Protein AF-A0A838VAU7-F1 (afdb_monomer_lite)

Secondary structure (DSSP, 8-state):
-EEEEE-TT----HHHHHHHHHHHHTTS----SS-PPS--SEEEEEEE-TTS-EEEEEE--GGGHHHHHHHHTTSTTEEEEE-SS---PPPTT----------SS-TTSPPP---SSS-TTHHHHHHHHT--TTTT----EEEEE----HHHHHHHHT--

Foldseek 3Di:
DKFKDADPPFDADPVLVVLLLVLLLVLDDPDDDDDDDPFLWWKWKWWADPVLDIGTGTDHDPSSVVSNVVSCVSTDRIDMDDDDPPPPPPPPPDDDDDDDDDDPDPPLDDDDCPDCVVNPCVVVSVVSSPADVVVVDIDMDMDIGNRDDPVRSVVSVVVD

Sequence (160 aa):
MTFALPADSFDPSIESVLRFASGLSRSRRAIRGLLDAPASAVRLGLDADPEGRLRYRLEVPEHASASLRAALGAYSGVELRSSEGAAASEPDGAEVARAELVLARPSSEPLRAVGLDPDPLSGFARAINALDPAGGDLAYVCVDLLPVSAGKRRRLRRRL

pLDDT: mean 74.71, std 11.67, range [41.16, 88.75]

Structure (mmCIF, N/CA/C/O backbone):
data_AF-A0A838VAU7-F1
#
_entry.id   AF-A0A838VAU7-F1
#
loop_
_atom_site.group_PDB
_atom_site.id
_atom_site.type_symbol
_atom_site.label_atom_id
_atom_site.label_alt_id
_atom_site.label_comp_id
_atom_site.label_asym_id
_atom_site.label_entity_id
_atom_site.label_seq_id
_atom_site.pdbx_PDB_ins_code
_atom_site.Cartn_x
_atom_site.Cartn_y
_atom_site.Cartn_z
_atom_site.occupancy
_atom_site.B_iso_or_equiv
_atom_site.auth_seq_id
_atom_site.auth_comp_id
_atom_site.auth_asym_id
_atom_site.auth_atom_id
_atom_site.pdbx_PDB_model_num
ATOM 1 N N . MET A 1 1 ? -1.629 15.599 -0.605 1.00 60.66 1 MET A N 1
ATOM 2 C CA . MET A 1 1 ? -1.685 14.116 -0.674 1.00 60.66 1 MET A CA 1
ATOM 3 C C . MET A 1 1 ? -2.511 13.720 -1.902 1.00 60.66 1 MET A C 1
ATOM 5 O O . MET A 1 1 ? -3.345 14.523 -2.298 1.00 60.66 1 MET A O 1
ATOM 9 N N . THR A 1 2 ? -2.269 12.581 -2.562 1.00 62.91 2 THR A N 1
ATOM 10 C CA . THR A 1 2 ? -3.044 12.159 -3.757 1.00 62.91 2 THR A CA 1
ATOM 11 C C . THR A 1 2 ? -3.744 10.835 -3.460 1.00 62.91 2 THR A C 1
ATOM 13 O O . THR A 1 2 ? -3.085 9.909 -3.009 1.00 62.91 2 THR A O 1
ATOM 16 N N . PHE A 1 3 ? -5.047 10.734 -3.718 1.00 63.66 3 PHE A N 1
ATOM 17 C CA . PHE A 1 3 ? -5.818 9.497 -3.591 1.00 63.66 3 PHE A CA 1
ATOM 18 C C . PHE A 1 3 ? -6.176 8.939 -4.969 1.00 63.66 3 PHE A C 1
ATOM 20 O O . PHE A 1 3 ? -6.441 9.699 -5.902 1.00 63.66 3 PHE A O 1
ATOM 27 N N . ALA A 1 4 ? -6.187 7.613 -5.080 1.00 68.94 4 ALA A N 1
ATOM 28 C CA . ALA A 1 4 ? -6.690 6.890 -6.239 1.00 68.94 4 ALA A CA 1
ATOM 29 C C . ALA A 1 4 ? -8.019 6.239 -5.850 1.00 68.94 4 ALA A C 1
ATOM 31 O O . ALA A 1 4 ? -8.063 5.482 -4.882 1.00 68.94 4 ALA A O 1
ATOM 32 N N . LEU A 1 5 ? -9.086 6.551 -6.580 1.00 69.44 5 LEU A N 1
ATOM 33 C CA . LEU A 1 5 ? -10.405 5.963 -6.379 1.00 69.44 5 LEU A CA 1
ATOM 34 C C . LEU A 1 5 ? -10.674 4.969 -7.513 1.00 69.44 5 LEU A C 1
ATOM 36 O O . LEU A 1 5 ? -10.836 5.402 -8.659 1.00 69.44 5 LEU A O 1
ATOM 40 N N . PRO A 1 6 ? -10.654 3.656 -7.235 1.00 73.12 6 PRO A N 1
ATOM 41 C CA . PRO A 1 6 ? -11.047 2.659 -8.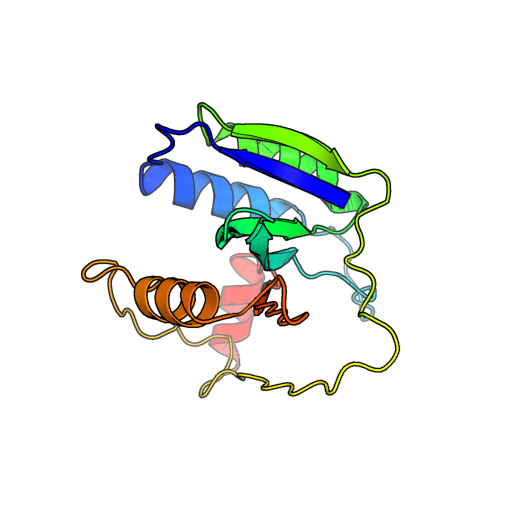217 1.00 73.12 6 PRO A CA 1
ATOM 42 C C . PRO A 1 6 ? -12.569 2.675 -8.417 1.00 73.12 6 PRO A C 1
ATOM 44 O O . PRO A 1 6 ? -13.320 2.918 -7.475 1.00 73.12 6 PRO A O 1
ATOM 47 N N . ALA A 1 7 ? -13.025 2.401 -9.638 1.00 76.50 7 ALA A N 1
ATOM 48 C CA . ALA A 1 7 ? -14.426 2.084 -9.906 1.00 76.50 7 ALA A CA 1
ATOM 49 C C . ALA A 1 7 ? -14.829 0.748 -9.252 1.00 76.50 7 ALA A C 1
ATOM 51 O O . ALA A 1 7 ? -13.981 -0.114 -9.031 1.00 76.50 7 ALA A O 1
ATOM 52 N N . ASP A 1 8 ? -16.127 0.527 -9.032 1.00 72.88 8 ASP A N 1
ATOM 53 C CA . ASP A 1 8 ? -16.640 -0.717 -8.425 1.00 72.88 8 ASP A CA 1
ATOM 54 C C . ASP A 1 8 ? -16.271 -1.980 -9.225 1.00 72.88 8 ASP A C 1
ATOM 56 O O . ASP A 1 8 ? -16.152 -3.070 -8.674 1.00 72.88 8 ASP A O 1
ATOM 60 N N . SER A 1 9 ? -16.057 -1.835 -10.535 1.00 77.25 9 SER A N 1
ATOM 61 C CA . SER A 1 9 ? -15.634 -2.907 -11.441 1.00 77.25 9 SER A CA 1
ATOM 62 C C . SER A 1 9 ? -14.115 -2.973 -11.642 1.00 77.25 9 SER A C 1
ATOM 64 O O . SER A 1 9 ? -13.651 -3.508 -12.652 1.00 77.25 9 SER A O 1
ATOM 66 N N . PHE A 1 10 ? -13.326 -2.332 -10.779 1.00 80.69 10 PHE A N 1
ATOM 67 C CA . PHE A 1 10 ? -11.878 -2.277 -10.926 1.00 80.69 10 PHE A CA 1
ATOM 68 C C . PHE A 1 10 ? -11.243 -3.643 -10.646 1.00 80.69 10 PHE A C 1
ATOM 70 O O . PHE A 1 10 ? -11.057 -4.036 -9.499 1.00 80.69 10 PHE A O 1
ATOM 77 N N . ASP A 1 11 ? -10.867 -4.331 -11.721 1.00 81.12 11 ASP A N 1
ATOM 78 C CA . ASP A 1 11 ? -10.172 -5.618 -11.691 1.00 81.12 11 ASP A CA 1
ATOM 79 C C . ASP A 1 11 ? -8.947 -5.557 -12.624 1.00 81.12 11 ASP A C 1
ATOM 81 O O . ASP A 1 11 ? -9.035 -5.852 -13.823 1.00 81.12 11 ASP A O 1
ATOM 85 N N . PRO A 1 12 ? -7.803 -5.023 -12.149 1.00 83.44 12 PRO A N 1
ATOM 86 C CA . PRO A 1 12 ? -6.648 -4.805 -13.001 1.00 83.44 12 PRO A CA 1
ATOM 87 C C . PRO A 1 12 ? -5.955 -6.125 -13.341 1.00 83.44 12 PRO A C 1
ATOM 89 O O . PRO A 1 12 ? -5.588 -6.909 -12.469 1.00 83.44 12 PRO A O 1
ATOM 92 N N . SER A 1 13 ? -5.637 -6.312 -14.623 1.00 86.62 13 SER A N 1
ATOM 93 C CA . SER A 1 13 ? -4.780 -7.425 -15.038 1.00 86.62 13 SER A CA 1
ATOM 94 C C . SER A 1 13 ? -3.406 -7.368 -14.352 1.00 86.62 13 SER A C 1
ATOM 96 O O . SER A 1 13 ? -2.871 -6.287 -14.076 1.00 86.62 13 SER A O 1
ATOM 98 N N . ILE A 1 14 ? -2.770 -8.530 -14.164 1.00 83.88 14 ILE A N 1
ATOM 99 C CA . ILE A 1 14 ? -1.386 -8.616 -13.659 1.00 83.88 14 ILE A CA 1
ATOM 100 C C . ILE A 1 14 ? -0.441 -7.754 -14.510 1.00 83.88 14 ILE A C 1
ATOM 102 O O . ILE A 1 14 ? 0.462 -7.110 -13.978 1.00 83.88 14 ILE A O 1
ATOM 106 N N . GLU A 1 15 ? -0.656 -7.687 -15.825 1.00 86.06 15 GLU A N 1
ATOM 107 C CA . GLU A 1 15 ? 0.145 -6.841 -16.710 1.00 86.06 15 GLU A CA 1
ATOM 108 C C . GLU A 1 15 ? -0.002 -5.350 -16.366 1.00 86.06 15 GLU A C 1
ATOM 110 O O . GLU A 1 15 ? 1.002 -4.639 -16.264 1.00 86.06 15 GLU A O 1
ATOM 115 N N . SER A 1 16 ? -1.230 -4.880 -16.125 1.00 86.12 16 SER A N 1
ATOM 116 C CA . SER A 1 16 ? -1.503 -3.509 -15.678 1.00 86.12 16 SER A CA 1
ATOM 117 C C . SER A 1 16 ? -0.824 -3.215 -14.341 1.00 86.12 16 SER A C 1
ATOM 119 O O . SER A 1 16 ? -0.177 -2.174 -14.203 1.00 86.12 16 SER A O 1
ATOM 121 N N . VAL A 1 17 ? -0.878 -4.158 -13.394 1.00 84.75 17 VAL A N 1
ATOM 122 C CA . VAL A 1 17 ? -0.194 -4.051 -12.095 1.00 84.75 17 VAL A CA 1
ATOM 123 C C . VAL A 1 17 ? 1.324 -3.947 -12.273 1.00 84.75 17 VAL A C 1
ATOM 125 O O . VAL A 1 17 ? 1.969 -3.071 -11.691 1.00 84.75 17 VAL A O 1
ATOM 128 N N . LEU A 1 18 ? 1.919 -4.785 -13.126 1.00 83.38 18 LEU A N 1
ATOM 129 C CA . LEU A 1 18 ? 3.357 -4.756 -13.412 1.00 83.38 18 LEU A CA 1
ATOM 130 C C . LEU A 1 18 ? 3.782 -3.470 -14.133 1.00 83.38 18 LEU A C 1
ATOM 132 O O . LEU A 1 18 ? 4.856 -2.923 -13.849 1.00 83.38 18 LEU A O 1
ATOM 136 N N . ARG A 1 19 ? 2.950 -2.957 -15.044 1.00 84.50 19 ARG A N 1
ATOM 137 C CA . ARG A 1 19 ? 3.178 -1.695 -15.760 1.00 84.50 19 ARG A CA 1
ATOM 138 C C . ARG A 1 19 ? 3.113 -0.504 -14.808 1.00 84.50 19 ARG A C 1
ATOM 140 O O . ARG A 1 19 ? 4.005 0.346 -14.849 1.00 84.50 19 ARG A O 1
ATOM 147 N N . PHE A 1 20 ? 2.125 -0.483 -13.916 1.00 85.06 20 PHE A N 1
ATOM 148 C CA . PHE A 1 20 ? 2.005 0.499 -12.842 1.00 85.06 20 PHE A CA 1
ATOM 149 C C . PHE A 1 20 ? 3.235 0.479 -11.925 1.00 85.06 20 PHE A C 1
ATOM 151 O O . PHE A 1 20 ? 3.895 1.507 -11.760 1.00 85.06 20 PHE A O 1
ATOM 158 N N . ALA A 1 21 ? 3.615 -0.692 -11.404 1.00 79.69 21 ALA A N 1
ATOM 159 C CA . ALA A 1 21 ? 4.790 -0.847 -10.544 1.00 79.69 21 ALA A CA 1
ATOM 160 C C . ALA A 1 21 ? 6.086 -0.401 -11.247 1.00 79.69 21 ALA A C 1
ATOM 162 O O . ALA A 1 21 ? 6.932 0.283 -10.664 1.00 79.69 21 ALA A O 1
ATOM 163 N N . SER A 1 22 ? 6.225 -0.726 -12.535 1.00 79.94 22 SER A N 1
ATOM 164 C CA . SER A 1 22 ? 7.346 -0.271 -13.364 1.00 79.94 22 SER A CA 1
ATOM 165 C C . SER A 1 22 ? 7.345 1.250 -13.537 1.00 79.94 22 SER A C 1
ATOM 167 O O . SER A 1 22 ? 8.398 1.881 -13.433 1.00 79.94 22 SER A O 1
ATOM 169 N N . GLY A 1 23 ? 6.175 1.861 -13.740 1.00 78.88 23 GLY A N 1
ATOM 170 C CA . GLY A 1 23 ? 5.990 3.311 -13.754 1.00 78.88 23 GLY A CA 1
ATOM 171 C C . GLY A 1 23 ? 6.411 3.968 -12.441 1.00 78.88 23 GLY A C 1
ATOM 172 O O . GLY A 1 23 ? 7.227 4.888 -12.462 1.00 78.88 23 GLY A O 1
ATOM 173 N N . LEU A 1 24 ? 5.950 3.435 -11.307 1.00 75.75 24 LEU A N 1
ATOM 174 C CA . LEU A 1 24 ? 6.330 3.903 -9.973 1.00 75.75 24 LEU A CA 1
ATOM 175 C C . LEU A 1 24 ? 7.833 3.791 -9.712 1.00 75.75 24 LEU A C 1
ATOM 177 O O . LEU A 1 24 ? 8.398 4.662 -9.065 1.00 75.75 24 LEU A O 1
ATOM 181 N N . SER A 1 25 ? 8.522 2.778 -10.245 1.00 72.81 25 SER A N 1
ATOM 182 C CA . SER A 1 25 ? 9.980 2.652 -10.080 1.00 72.81 25 SER A CA 1
ATOM 183 C C . SER A 1 25 ? 10.777 3.832 -10.661 1.00 72.81 25 SER A C 1
ATOM 185 O O . SER A 1 25 ? 11.914 4.081 -10.247 1.00 72.81 25 SER A O 1
ATOM 187 N N . ARG A 1 26 ? 10.164 4.579 -11.592 1.00 68.81 26 ARG A N 1
ATOM 188 C CA . ARG A 1 26 ? 10.716 5.787 -12.218 1.00 68.81 26 ARG A CA 1
ATOM 189 C C . ARG A 1 26 ? 10.461 7.065 -11.420 1.00 68.81 26 ARG A C 1
ATOM 191 O O . ARG A 1 26 ? 11.048 8.083 -11.758 1.00 68.81 26 ARG A O 1
ATOM 198 N N . SER A 1 27 ? 9.672 7.011 -10.345 1.00 63.75 27 SER A N 1
ATOM 199 C CA . SER A 1 27 ? 9.386 8.162 -9.475 1.00 63.75 27 SER A CA 1
ATOM 200 C C . SER A 1 27 ? 10.587 8.651 -8.657 1.00 63.75 27 SER A C 1
ATOM 202 O O . SER A 1 27 ? 10.514 9.673 -7.976 1.00 63.75 27 SER A O 1
ATOM 204 N N . ARG A 1 28 ? 11.719 7.945 -8.743 1.00 63.12 28 ARG A N 1
ATOM 205 C CA . ARG A 1 28 ? 12.969 8.337 -8.102 1.00 63.12 28 ARG A CA 1
ATOM 206 C C . ARG A 1 28 ? 13.561 9.614 -8.689 1.00 63.12 28 ARG A C 1
ATOM 208 O O . ARG A 1 28 ? 13.647 9.786 -9.902 1.00 63.12 28 ARG A O 1
ATOM 215 N N . ARG A 1 29 ? 14.170 10.411 -7.807 1.00 53.12 29 ARG A N 1
ATOM 216 C CA . ARG A 1 29 ? 15.192 11.387 -8.195 1.00 53.12 29 ARG A CA 1
ATOM 217 C C . ARG A 1 29 ? 16.425 10.716 -8.801 1.00 53.12 29 ARG A C 1
ATOM 219 O O . ARG A 1 29 ? 16.959 9.734 -8.284 1.00 53.12 29 ARG A O 1
ATOM 226 N N . ALA A 1 30 ? 16.932 11.366 -9.842 1.00 48.88 30 ALA A N 1
ATOM 227 C CA . ALA A 1 30 ? 18.298 11.274 -10.326 1.00 48.88 30 ALA A CA 1
ATOM 228 C C . ALA A 1 30 ? 19.206 12.217 -9.510 1.00 48.88 30 ALA A C 1
ATOM 230 O O . ALA A 1 30 ? 19.636 13.243 -10.022 1.00 48.8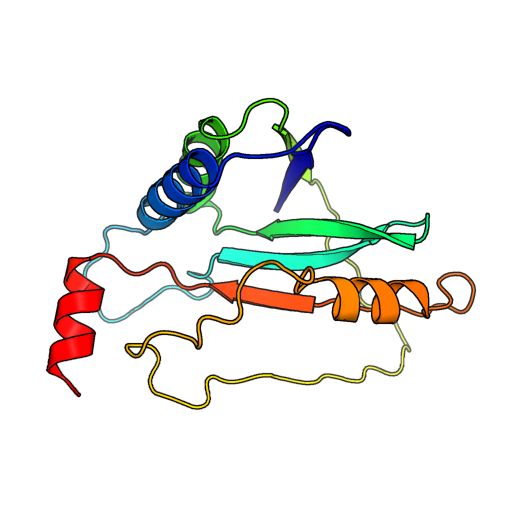8 30 ALA A O 1
ATOM 231 N N . ILE A 1 31 ? 19.488 11.920 -8.234 1.00 43.72 31 ILE A N 1
ATOM 232 C CA . ILE A 1 31 ? 20.578 12.611 -7.521 1.00 43.72 31 ILE A CA 1
ATOM 233 C C . ILE A 1 31 ? 21.542 11.583 -6.938 1.00 43.72 31 ILE A C 1
ATOM 235 O O . ILE A 1 31 ? 21.207 10.718 -6.136 1.00 43.72 31 ILE A O 1
ATOM 239 N N . ARG A 1 32 ? 22.766 11.686 -7.441 1.00 43.50 32 ARG A N 1
ATOM 240 C CA . ARG A 1 32 ? 23.973 10.960 -7.079 1.00 43.50 32 ARG A CA 1
ATOM 241 C C . ARG A 1 32 ? 24.517 11.584 -5.788 1.00 43.50 32 ARG A C 1
ATOM 243 O O . ARG A 1 32 ? 25.051 12.682 -5.859 1.00 43.50 32 ARG A O 1
ATOM 250 N N . GLY A 1 33 ? 24.406 10.929 -4.631 1.00 48.19 33 GLY A N 1
ATOM 251 C CA . GLY A 1 33 ? 25.044 11.445 -3.410 1.00 48.19 33 GLY A CA 1
ATOM 252 C C . GLY A 1 33 ? 24.540 10.854 -2.096 1.00 48.19 33 GLY A C 1
ATOM 253 O O . GLY A 1 33 ? 23.478 10.251 -2.049 1.00 48.19 33 GLY A O 1
ATOM 254 N N . LEU A 1 34 ? 25.343 11.040 -1.044 1.00 41.44 34 LEU A N 1
ATOM 255 C CA . LEU A 1 34 ? 25.269 10.472 0.313 1.00 41.44 34 LEU A CA 1
ATOM 256 C C . LEU A 1 34 ? 24.051 10.908 1.164 1.00 41.44 34 LEU A C 1
ATOM 258 O O . LEU A 1 34 ? 24.033 10.650 2.362 1.00 41.44 34 LEU A O 1
ATOM 262 N N . LEU A 1 35 ? 23.065 11.583 0.571 1.00 46.75 35 LEU A N 1
ATOM 263 C CA . LEU A 1 35 ? 21.922 12.185 1.256 1.00 46.75 35 LEU A CA 1
ATOM 264 C C . LEU A 1 35 ? 20.647 11.804 0.497 1.00 46.75 35 LEU A C 1
ATOM 266 O O . LEU A 1 35 ? 20.183 12.544 -0.373 1.00 46.75 35 LEU A O 1
ATOM 270 N N . ASP A 1 36 ? 20.097 10.624 0.791 1.00 47.84 36 ASP A N 1
ATOM 271 C CA . ASP A 1 36 ? 18.686 10.385 0.485 1.00 47.84 36 ASP A CA 1
ATOM 272 C C . ASP A 1 36 ? 17.888 11.380 1.348 1.00 47.84 36 ASP A C 1
ATOM 274 O O . ASP A 1 36 ? 18.063 11.435 2.566 1.00 47.84 36 ASP A O 1
ATOM 278 N N . ALA A 1 37 ? 17.060 12.218 0.718 1.00 44.34 37 ALA A N 1
ATOM 279 C CA . ALA A 1 37 ? 16.180 13.122 1.452 1.00 44.34 37 ALA A CA 1
ATOM 280 C C . ALA A 1 37 ? 15.230 12.309 2.359 1.00 44.34 37 ALA A C 1
ATOM 282 O O . ALA A 1 37 ? 14.803 11.215 1.959 1.00 44.34 37 ALA A O 1
ATOM 283 N N . PRO A 1 38 ? 14.865 12.824 3.547 1.00 41.16 38 PRO A N 1
ATOM 284 C CA . PRO A 1 38 ? 13.809 12.222 4.352 1.00 41.16 38 PRO A CA 1
ATOM 285 C C . PRO A 1 38 ? 12.511 12.174 3.522 1.00 41.16 38 PRO A C 1
ATOM 287 O O . PRO A 1 38 ? 12.184 13.134 2.830 1.00 41.16 38 PRO A O 1
ATOM 290 N N . ALA A 1 39 ? 11.816 11.032 3.556 1.00 54.53 39 ALA A N 1
ATOM 291 C CA . ALA A 1 39 ? 10.655 10.681 2.721 1.00 54.53 39 ALA A CA 1
ATOM 292 C C . ALA A 1 39 ? 10.954 10.456 1.218 1.00 54.53 39 ALA A C 1
ATOM 294 O O . ALA A 1 39 ? 10.477 11.172 0.341 1.00 54.53 39 ALA A O 1
ATOM 295 N N . SER A 1 40 ? 11.719 9.402 0.907 1.00 60.81 40 SER A N 1
ATOM 296 C CA . SER A 1 40 ? 11.907 8.868 -0.460 1.00 60.81 40 SER A CA 1
ATOM 297 C C . SER A 1 40 ? 11.062 7.618 -0.761 1.00 60.81 40 SER A C 1
ATOM 299 O O . SER A 1 40 ? 11.169 7.039 -1.848 1.00 60.81 40 SER A O 1
ATOM 301 N N . ALA A 1 41 ? 10.237 7.194 0.199 1.00 71.56 41 ALA A N 1
ATOM 302 C CA . ALA A 1 41 ? 9.378 6.024 0.095 1.00 71.56 41 ALA A CA 1
ATOM 303 C C . ALA A 1 41 ? 8.021 6.374 -0.531 1.00 71.56 41 ALA A C 1
ATOM 305 O O . ALA A 1 41 ? 7.496 7.470 -0.352 1.00 71.56 41 ALA A O 1
ATOM 306 N N . VAL A 1 42 ? 7.464 5.412 -1.260 1.00 79.31 42 VAL A N 1
ATOM 307 C CA . VAL A 1 42 ? 6.042 5.352 -1.589 1.00 79.31 42 VAL A CA 1
ATOM 308 C C . VAL A 1 42 ? 5.364 4.623 -0.436 1.00 79.31 42 VAL A C 1
ATOM 310 O O . VAL A 1 42 ? 5.746 3.491 -0.145 1.00 79.31 42 VAL A O 1
ATOM 313 N N . ARG A 1 43 ? 4.380 5.241 0.210 1.00 84.44 43 ARG A N 1
ATOM 314 C CA . ARG A 1 43 ? 3.626 4.618 1.301 1.00 84.44 43 ARG A CA 1
ATOM 315 C C . ARG A 1 43 ? 2.274 4.151 0.795 1.00 84.44 43 ARG A C 1
ATOM 317 O O . ARG A 1 43 ? 1.527 4.933 0.214 1.00 84.44 43 ARG A O 1
ATOM 324 N N . LEU A 1 44 ? 1.963 2.884 1.027 1.00 83.62 44 LEU A N 1
ATOM 325 C CA . LEU A 1 44 ? 0.619 2.342 0.889 1.00 83.62 44 LEU A CA 1
ATOM 326 C C . LEU A 1 44 ? -0.016 2.297 2.281 1.00 83.62 44 LEU A C 1
ATOM 328 O O . LEU A 1 44 ? 0.442 1.549 3.141 1.00 83.62 44 LEU A O 1
ATOM 332 N N . GLY A 1 45 ? -1.031 3.121 2.499 1.00 85.62 45 GLY A N 1
ATOM 333 C CA . GLY A 1 45 ? -1.892 3.076 3.672 1.00 85.62 45 GLY A CA 1
ATOM 334 C C . GLY A 1 45 ? -3.132 2.236 3.388 1.00 85.62 45 GLY A C 1
ATOM 335 O O . GLY A 1 45 ? -3.708 2.343 2.304 1.00 85.62 45 GLY A O 1
ATOM 336 N N . LEU A 1 46 ? -3.542 1.425 4.353 1.00 82.06 46 LEU A N 1
ATOM 337 C CA . LEU A 1 46 ? -4.827 0.740 4.368 1.00 82.06 46 LEU A CA 1
ATOM 338 C C . LEU A 1 46 ? -5.576 1.174 5.624 1.00 82.06 46 LEU A C 1
ATOM 340 O O . LEU A 1 46 ? -5.024 1.086 6.722 1.00 82.06 46 LEU A O 1
ATOM 344 N N . ASP A 1 47 ? -6.805 1.640 5.452 1.00 81.44 47 ASP A N 1
ATOM 345 C CA . ASP A 1 47 ? -7.698 2.024 6.545 1.00 81.44 47 ASP A CA 1
ATOM 346 C C . ASP A 1 47 ? -9.148 1.632 6.237 1.00 81.44 47 ASP A C 1
ATOM 348 O O . ASP A 1 47 ? -9.437 1.090 5.168 1.00 81.44 47 ASP A O 1
ATOM 352 N N . ALA A 1 48 ? -10.044 1.856 7.198 1.00 76.62 48 ALA A N 1
ATOM 353 C CA . ALA A 1 48 ? -11.482 1.741 6.988 1.00 76.62 48 ALA A CA 1
ATOM 354 C C . ALA A 1 48 ? -12.075 3.081 6.521 1.00 76.62 48 ALA A C 1
ATOM 356 O O . ALA A 1 48 ? -11.684 4.158 6.989 1.00 76.62 48 ALA A O 1
ATOM 357 N N . ASP A 1 49 ? -13.058 3.030 5.625 1.00 74.88 49 ASP A N 1
ATOM 358 C CA . ASP A 1 49 ? -13.995 4.136 5.441 1.00 74.88 49 ASP A CA 1
ATOM 359 C C . ASP A 1 49 ? -15.068 4.166 6.549 1.00 74.88 49 ASP A C 1
ATOM 361 O O . ASP A 1 49 ? -15.153 3.225 7.342 1.00 74.88 49 ASP A O 1
ATOM 365 N N . PRO A 1 50 ? -15.864 5.250 6.666 1.00 71.44 50 PRO A N 1
ATOM 366 C CA . PRO A 1 50 ? -16.938 5.327 7.659 1.00 71.44 50 PRO A CA 1
ATOM 367 C C . PRO A 1 50 ? -17.970 4.194 7.554 1.00 71.44 50 PRO A C 1
ATOM 369 O O . PRO A 1 50 ? -18.678 3.923 8.519 1.00 71.44 50 PRO A O 1
ATOM 372 N N . GLU A 1 51 ? -18.053 3.521 6.405 1.00 72.56 51 GLU A N 1
ATOM 373 C CA . GLU A 1 51 ? -18.921 2.372 6.156 1.00 72.56 51 GLU A CA 1
ATOM 374 C C . GLU A 1 51 ? -18.238 1.017 6.451 1.00 72.56 51 GLU A C 1
ATOM 376 O O . GLU A 1 51 ? -18.822 -0.034 6.182 1.00 72.56 51 GLU A O 1
ATOM 381 N N . GLY A 1 52 ? -17.016 1.013 6.998 1.00 68.94 52 GLY A N 1
ATOM 382 C CA . GLY A 1 52 ? -16.264 -0.194 7.363 1.00 68.94 52 GLY A CA 1
ATOM 383 C C . GLY A 1 52 ? -15.571 -0.900 6.191 1.00 68.94 52 GLY A C 1
ATOM 384 O O . GLY A 1 52 ? -15.069 -2.014 6.347 1.00 68.94 52 GLY A O 1
ATOM 385 N N . ARG A 1 53 ? -15.519 -0.286 5.004 1.00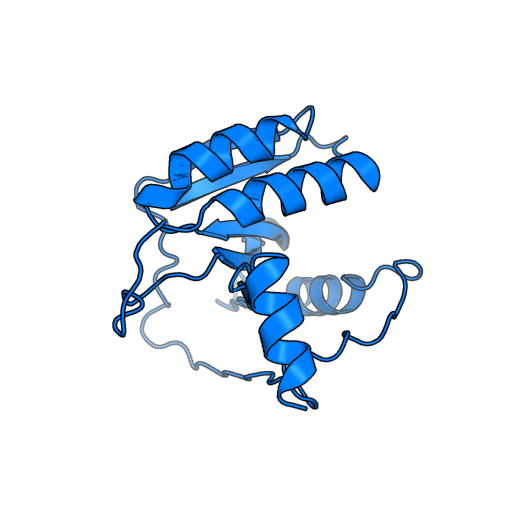 74.44 53 ARG A N 1
ATOM 386 C CA . ARG A 1 53 ? -14.857 -0.858 3.822 1.00 74.44 53 ARG A CA 1
ATOM 387 C C . ARG A 1 53 ? -13.369 -0.530 3.814 1.00 74.44 53 ARG A C 1
ATOM 389 O O . ARG A 1 53 ? -12.950 0.555 4.207 1.00 74.44 53 ARG A O 1
ATOM 396 N N . LEU A 1 54 ? -12.568 -1.458 3.291 1.00 75.38 54 LEU A N 1
ATOM 397 C CA . LEU A 1 54 ? -11.129 -1.271 3.108 1.00 75.38 54 LEU A CA 1
ATOM 398 C C . LEU A 1 54 ? -10.844 -0.179 2.066 1.00 75.38 54 LEU A C 1
ATOM 400 O O . LEU A 1 54 ? -11.194 -0.324 0.894 1.00 75.38 54 LEU A O 1
ATOM 404 N N . ARG A 1 55 ? -10.140 0.879 2.465 1.00 77.50 55 ARG A N 1
ATOM 405 C CA . ARG A 1 55 ? -9.665 1.951 1.588 1.00 77.50 55 ARG A CA 1
ATOM 406 C C . ARG A 1 55 ? -8.151 1.865 1.416 1.00 77.50 55 ARG A C 1
ATOM 408 O O . ARG A 1 55 ? -7.399 1.735 2.379 1.00 77.50 55 ARG A O 1
ATOM 415 N N . TYR A 1 56 ? -7.703 2.011 0.170 1.00 77.62 56 TYR A N 1
ATOM 416 C CA . TYR A 1 56 ? -6.288 2.085 -0.189 1.00 77.62 56 TYR A CA 1
ATOM 417 C C . TYR A 1 56 ? -5.867 3.539 -0.382 1.00 77.62 56 TYR A C 1
ATOM 419 O O . TYR A 1 56 ? -6.481 4.299 -1.133 1.00 77.62 56 TYR A O 1
ATOM 427 N N . ARG A 1 57 ? -4.769 3.917 0.259 1.00 79.62 57 ARG A N 1
ATOM 428 C CA . ARG A 1 57 ? -4.167 5.243 0.189 1.00 79.62 57 ARG A CA 1
ATOM 429 C C . ARG A 1 57 ? -2.744 5.120 -0.324 1.00 79.62 57 ARG A C 1
ATOM 431 O O . ARG A 1 57 ? -1.980 4.312 0.185 1.00 79.62 57 ARG A O 1
ATOM 438 N N . LEU A 1 58 ? -2.367 5.933 -1.306 1.00 80.12 58 LEU A N 1
ATOM 439 C CA . LEU A 1 58 ? -1.005 5.936 -1.830 1.00 80.12 58 LEU A CA 1
ATOM 440 C C . LEU A 1 58 ? -0.372 7.311 -1.650 1.00 80.12 58 LEU A C 1
ATOM 442 O O . LEU A 1 58 ? -0.767 8.285 -2.285 1.00 80.12 58 LEU A O 1
ATOM 446 N N . GLU A 1 59 ? 0.650 7.388 -0.814 1.00 80.19 59 GLU A N 1
ATOM 447 C CA . GLU A 1 59 ? 1.422 8.604 -0.610 1.00 80.19 59 GLU A CA 1
ATOM 448 C C . GLU A 1 59 ? 2.739 8.504 -1.363 1.00 80.19 59 GLU A C 1
ATOM 450 O O . GLU A 1 59 ? 3.454 7.502 -1.307 1.00 80.19 59 GLU A O 1
ATOM 455 N N . VAL A 1 60 ? 3.067 9.574 -2.077 1.00 77.75 60 VAL A N 1
ATOM 456 C CA . VAL A 1 60 ? 4.332 9.710 -2.788 1.00 77.75 60 VAL A CA 1
ATOM 457 C C . VAL A 1 60 ? 4.967 11.047 -2.426 1.00 77.75 60 VAL A C 1
ATOM 459 O O . VAL A 1 60 ? 4.241 12.005 -2.139 1.00 77.75 60 VAL A O 1
ATOM 462 N N . PRO A 1 61 ? 6.303 11.153 -2.493 1.00 74.75 61 PRO A N 1
ATOM 463 C CA . PRO A 1 61 ? 6.976 12.438 -2.373 1.00 74.75 61 PRO A CA 1
ATOM 464 C C . PRO A 1 61 ? 6.432 13.440 -3.400 1.00 74.75 61 PRO A C 1
ATOM 466 O O . PRO A 1 61 ? 6.076 13.059 -4.515 1.00 74.75 61 PRO A O 1
ATOM 469 N N . GLU A 1 62 ? 6.414 14.733 -3.076 1.00 74.81 62 GLU A N 1
ATOM 470 C CA . GLU A 1 62 ? 5.819 15.761 -3.950 1.00 74.81 62 GLU A CA 1
ATOM 471 C C . GLU A 1 62 ? 6.393 15.735 -5.380 1.00 74.81 62 GLU A C 1
ATOM 473 O O . GLU A 1 62 ? 5.655 15.728 -6.367 1.00 74.81 62 GLU A O 1
ATOM 478 N N . HIS A 1 63 ? 7.715 15.594 -5.499 1.00 72.81 63 HIS A N 1
ATOM 479 C CA . HIS A 1 63 ? 8.419 15.496 -6.782 1.00 72.81 63 HIS A CA 1
ATOM 480 C C . HIS A 1 63 ? 8.082 14.228 -7.591 1.00 72.81 63 HIS A C 1
ATOM 482 O O . HIS A 1 63 ? 8.319 14.182 -8.796 1.00 72.81 63 HIS A O 1
ATOM 488 N N . ALA A 1 64 ? 7.544 13.193 -6.943 1.00 76.81 64 ALA A N 1
ATOM 489 C CA . ALA A 1 64 ? 7.136 11.935 -7.558 1.00 76.81 64 ALA A CA 1
ATOM 490 C C . ALA A 1 64 ? 5.681 11.960 -8.067 1.00 76.81 64 ALA A C 1
ATOM 492 O O . ALA A 1 64 ? 5.267 11.031 -8.763 1.00 76.81 64 ALA A O 1
ATOM 493 N N . SER A 1 65 ? 4.915 13.020 -7.783 1.00 77.06 65 SER A N 1
ATOM 494 C CA . SER A 1 65 ? 3.499 13.152 -8.160 1.00 77.06 65 SER A CA 1
ATOM 495 C C . SER A 1 65 ? 3.244 12.978 -9.664 1.00 77.06 65 SER A C 1
ATOM 497 O O . SER A 1 65 ? 2.334 12.248 -10.053 1.00 77.06 65 SER A O 1
ATOM 499 N N . ALA A 1 66 ? 4.075 13.568 -10.529 1.00 80.00 66 ALA A N 1
ATOM 500 C CA . ALA A 1 66 ? 3.955 13.413 -11.981 1.00 80.00 66 ALA A CA 1
ATOM 501 C C . ALA A 1 66 ? 4.211 11.966 -12.440 1.00 80.00 66 ALA A C 1
ATOM 503 O O . ALA A 1 66 ? 3.512 11.453 -13.313 1.00 80.00 66 ALA A O 1
ATOM 504 N N . SER A 1 67 ? 5.174 11.281 -11.815 1.00 79.69 67 SER A N 1
ATOM 505 C CA . SER A 1 67 ? 5.455 9.869 -12.103 1.00 79.69 67 SER A CA 1
ATOM 506 C C . SER A 1 67 ? 4.322 8.961 -11.637 1.00 79.69 67 SER A C 1
ATOM 508 O O . SER A 1 67 ? 3.987 8.011 -12.338 1.00 79.69 67 SER A O 1
ATOM 510 N N . LEU A 1 68 ? 3.702 9.273 -10.494 1.00 80.06 68 LEU A N 1
ATOM 511 C CA . LEU A 1 68 ? 2.500 8.587 -10.030 1.00 80.06 68 LEU A CA 1
ATOM 512 C C . LEU A 1 68 ? 1.345 8.762 -11.025 1.00 80.06 68 LEU A C 1
ATOM 514 O O . LEU A 1 68 ? 0.751 7.769 -11.433 1.00 80.06 68 LEU A O 1
ATOM 518 N N . ARG A 1 69 ? 1.069 9.999 -11.464 1.00 80.38 69 ARG A N 1
ATOM 519 C CA . ARG A 1 69 ? 0.031 10.286 -12.473 1.00 80.38 69 ARG A CA 1
ATOM 520 C C . ARG A 1 69 ? 0.258 9.492 -13.758 1.00 80.38 69 ARG A C 1
ATOM 522 O O . ARG A 1 69 ? -0.661 8.852 -14.253 1.00 80.38 69 ARG A O 1
ATOM 529 N N . ALA A 1 70 ? 1.492 9.481 -14.261 1.00 83.38 70 ALA A N 1
ATOM 530 C CA . ALA A 1 70 ? 1.847 8.717 -15.452 1.00 83.38 70 ALA A CA 1
ATOM 531 C C . ALA A 1 70 ? 1.718 7.198 -15.242 1.00 83.38 70 ALA A C 1
ATOM 533 O O . ALA A 1 70 ? 1.251 6.492 -16.132 1.00 83.38 70 ALA A O 1
ATOM 534 N N . ALA A 1 71 ? 2.120 6.683 -14.075 1.00 83.19 71 ALA A N 1
ATOM 535 C CA . ALA A 1 71 ? 2.016 5.263 -13.751 1.00 83.19 71 ALA A CA 1
ATOM 536 C C . ALA A 1 71 ? 0.556 4.804 -13.649 1.00 83.19 71 ALA A C 1
ATOM 538 O O . ALA A 1 71 ? 0.228 3.728 -14.144 1.00 83.19 71 ALA A O 1
ATOM 539 N N . LEU A 1 72 ? -0.316 5.619 -13.050 1.00 82.62 72 LEU A N 1
ATOM 540 C CA . LEU A 1 72 ? -1.743 5.322 -12.906 1.00 82.62 72 LEU A CA 1
ATOM 541 C C . LEU A 1 72 ? -2.488 5.260 -14.238 1.00 82.62 72 LEU A C 1
ATOM 543 O O . LEU A 1 72 ? -3.494 4.568 -14.315 1.00 82.62 72 LEU A O 1
ATOM 547 N N . GLY A 1 73 ? -1.948 5.852 -15.307 1.00 80.75 73 GLY A N 1
ATOM 548 C CA . GLY A 1 73 ? -2.447 5.628 -16.666 1.00 80.75 73 GLY A CA 1
ATOM 549 C C . GLY A 1 73 ? -2.396 4.159 -17.123 1.00 80.75 73 GLY A C 1
ATOM 550 O O . GLY A 1 73 ? -2.979 3.823 -18.148 1.00 80.75 73 GLY A O 1
ATOM 551 N N . ALA A 1 74 ? -1.722 3.265 -16.387 1.00 83.25 74 ALA A N 1
ATOM 552 C CA . ALA A 1 74 ? -1.788 1.820 -16.616 1.00 83.25 74 ALA A CA 1
ATOM 553 C C . ALA A 1 74 ? -3.126 1.183 -16.190 1.00 83.25 74 ALA A C 1
ATOM 555 O O . ALA A 1 74 ? -3.406 0.050 -16.589 1.00 83.25 74 ALA A O 1
ATOM 556 N N . TYR A 1 75 ? -3.927 1.886 -15.389 1.00 83.06 75 TYR A N 1
ATOM 557 C CA . TYR A 1 75 ? -5.215 1.429 -14.888 1.00 83.06 75 TYR A CA 1
ATOM 558 C C . TYR A 1 75 ? -6.366 2.164 -15.580 1.00 83.06 75 TYR A C 1
ATOM 560 O O . TYR A 1 75 ? -6.423 3.391 -15.595 1.00 83.06 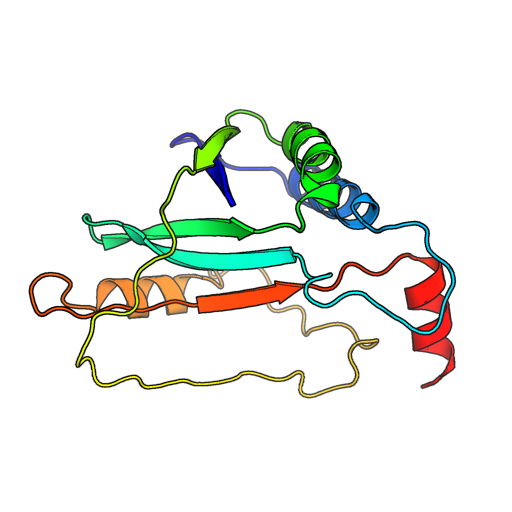75 TYR A O 1
ATOM 568 N N . SER A 1 76 ? -7.315 1.404 -16.127 1.00 78.62 76 SER A N 1
ATOM 569 C CA . SER A 1 76 ? -8.614 1.923 -16.560 1.00 78.62 76 SER A CA 1
ATOM 570 C C . SER A 1 76 ? -9.565 2.015 -15.366 1.00 78.62 76 SER A C 1
ATOM 572 O O . SER A 1 76 ? -9.617 1.086 -14.562 1.00 78.62 76 SER A O 1
ATOM 574 N N . GLY A 1 77 ? -10.342 3.096 -15.265 1.00 77.62 77 GLY A N 1
ATOM 575 C CA . GLY A 1 77 ? -11.343 3.249 -14.199 1.00 77.62 77 GLY A CA 1
ATOM 576 C C . GLY A 1 77 ? -10.771 3.643 -12.834 1.00 77.62 77 GLY A C 1
ATOM 577 O O . GLY A 1 77 ? -11.402 3.373 -11.819 1.00 77.62 77 GLY A O 1
ATOM 578 N N . VAL A 1 78 ? -9.588 4.266 -12.800 1.00 78.56 78 VAL A N 1
ATOM 579 C CA . VAL A 1 78 ? -9.034 4.883 -11.587 1.00 78.56 78 VAL A CA 1
ATOM 580 C C . VAL A 1 78 ? -9.056 6.397 -11.741 1.00 78.56 78 VAL A C 1
ATOM 582 O O . VAL A 1 78 ? -8.417 6.947 -12.640 1.00 78.56 78 VAL A O 1
ATOM 585 N N . GLU A 1 79 ? -9.769 7.076 -10.848 1.00 75.38 79 GLU A N 1
ATOM 586 C CA . GLU A 1 79 ? -9.790 8.535 -10.774 1.00 75.38 79 GLU A CA 1
ATOM 587 C C . GLU A 1 79 ? -8.751 9.025 -9.759 1.00 75.38 79 GLU A C 1
ATOM 589 O O . GLU A 1 79 ? -8.617 8.481 -8.660 1.00 75.38 79 GLU A O 1
ATOM 594 N N . LEU A 1 80 ? -8.015 10.077 -10.119 1.00 70.88 80 LEU A N 1
ATOM 595 C CA . LEU A 1 80 ? -7.078 10.737 -9.220 1.00 70.88 80 LEU A CA 1
ATOM 596 C C . LEU A 1 80 ? -7.713 11.943 -8.552 1.00 70.88 80 LEU A C 1
ATOM 598 O O . LEU A 1 80 ? -8.085 12.897 -9.231 1.00 70.88 80 LEU A O 1
ATOM 602 N N . ARG A 1 81 ? -7.722 11.947 -7.219 1.00 70.62 81 ARG A N 1
ATOM 603 C CA . ARG A 1 81 ? -8.173 13.093 -6.429 1.00 70.62 81 ARG A CA 1
ATOM 604 C C . ARG A 1 81 ? -7.040 13.673 -5.603 1.00 70.62 81 ARG A C 1
ATOM 606 O O . ARG A 1 81 ? -6.292 12.953 -4.938 1.00 70.62 81 ARG A O 1
ATOM 613 N N . SER A 1 82 ? -6.895 14.993 -5.641 1.00 62.97 82 SER A N 1
ATOM 614 C CA . SER A 1 82 ? -6.066 15.701 -4.673 1.00 62.97 82 SER A CA 1
ATOM 615 C C . SER A 1 82 ? -6.776 15.702 -3.330 1.00 62.97 82 SER A C 1
ATOM 617 O O . SER A 1 82 ? -7.937 16.081 -3.231 1.00 62.97 82 SER A O 1
ATOM 619 N N . SER A 1 83 ? -6.059 15.304 -2.292 1.00 58.00 83 SER A N 1
ATOM 620 C CA . SER A 1 83 ? -6.494 15.514 -0.926 1.00 58.00 83 SER A CA 1
ATOM 621 C C . SER A 1 83 ? -5.909 16.783 -0.378 1.00 58.00 83 SER A C 1
ATOM 623 O O . SER A 1 83 ? -4.721 16.841 -0.034 1.00 58.00 83 SER A O 1
ATOM 625 N N . GLU A 1 84 ? -6.788 17.758 -0.252 1.00 46.91 84 GLU A N 1
ATOM 626 C CA . GLU A 1 84 ? -6.653 18.850 0.688 1.00 46.91 84 GLU A CA 1
ATOM 627 C C . GLU A 1 84 ? -6.959 18.283 2.087 1.00 46.91 84 GLU A C 1
ATOM 629 O O . GLU A 1 84 ? -8.054 17.804 2.357 1.00 46.91 84 GLU A O 1
ATOM 634 N N . GLY A 1 85 ? -5.953 18.248 2.964 1.00 45.56 85 GLY A N 1
ATOM 635 C CA . GLY A 1 85 ? -6.173 18.193 4.416 1.00 45.56 85 GLY A CA 1
ATOM 636 C C . GLY A 1 85 ? -6.406 16.849 5.122 1.00 45.56 85 GLY A C 1
ATOM 637 O O . GLY A 1 85 ? -6.303 16.840 6.341 1.00 45.56 85 GLY A O 1
ATOM 638 N N . ALA A 1 86 ? -6.640 15.714 4.458 1.00 44.41 86 ALA A N 1
ATOM 639 C CA . ALA A 1 86 ? -6.933 14.457 5.171 1.00 44.41 86 ALA A CA 1
ATOM 640 C C . ALA A 1 86 ? -5.677 13.682 5.633 1.00 44.41 86 ALA A C 1
ATOM 642 O O . ALA A 1 86 ? -5.492 12.502 5.316 1.00 44.41 86 ALA A O 1
ATOM 643 N N . ALA A 1 87 ? -4.800 14.324 6.410 1.00 48.22 87 ALA A N 1
ATOM 644 C CA . ALA A 1 87 ? -4.042 13.546 7.385 1.00 48.22 87 ALA A CA 1
ATOM 645 C C . ALA A 1 87 ? -5.084 13.000 8.365 1.00 48.22 87 ALA A C 1
ATOM 647 O O . ALA A 1 87 ? -5.883 13.772 8.889 1.00 48.22 87 ALA A O 1
ATOM 648 N N . ALA A 1 88 ? -5.147 11.681 8.541 1.00 53.09 88 ALA A N 1
ATOM 649 C CA . ALA A 1 88 ? -5.937 11.137 9.631 1.00 53.09 88 ALA A CA 1
ATOM 650 C C . ALA A 1 88 ? -5.322 11.708 10.911 1.00 53.09 88 ALA A C 1
ATOM 652 O O . ALA A 1 88 ? -4.195 11.355 11.252 1.00 53.09 88 ALA A O 1
ATOM 653 N N . SER A 1 89 ? -5.991 12.678 11.533 1.00 52.47 89 SER A N 1
ATOM 654 C CA . SER A 1 89 ? -5.585 13.148 12.848 1.00 52.47 89 SER A CA 1
ATOM 655 C C . SER A 1 89 ? -5.670 11.941 13.767 1.00 52.47 89 SER A C 1
ATOM 657 O O . SER A 1 89 ? -6.737 11.335 13.877 1.00 52.47 89 SER A O 1
ATOM 659 N N . GLU A 1 90 ? -4.543 11.554 14.364 1.00 57.66 90 GLU A N 1
ATOM 660 C CA . GLU A 1 90 ? -4.565 10.576 15.445 1.00 57.66 90 GLU A CA 1
ATOM 661 C C . GLU A 1 90 ? -5.524 11.131 16.513 1.00 57.66 90 GLU A C 1
ATOM 663 O O . GLU A 1 90 ? -5.374 12.296 16.902 1.00 57.66 90 GLU A O 1
ATOM 668 N N . PRO A 1 91 ? -6.571 10.386 16.906 1.00 58.56 91 PRO A N 1
ATOM 669 C CA . PRO A 1 91 ? -7.506 10.873 17.907 1.00 58.56 91 PRO A CA 1
ATOM 670 C C . PRO A 1 91 ? -6.756 11.139 19.214 1.00 58.56 91 PRO A C 1
ATOM 672 O O . PRO A 1 91 ? -6.048 10.273 19.731 1.00 58.56 91 PRO A O 1
ATOM 675 N N . ASP A 1 92 ? -6.898 12.360 19.725 1.00 61.50 92 ASP A N 1
ATOM 676 C CA . ASP A 1 92 ? -6.270 12.778 20.973 1.00 61.50 92 ASP A CA 1
ATOM 677 C C . ASP A 1 92 ? -6.833 11.944 22.136 1.00 61.50 92 ASP A C 1
ATOM 679 O O . ASP A 1 92 ? -8.050 11.825 22.294 1.00 61.50 92 ASP A O 1
ATOM 683 N N . GLY A 1 93 ? -5.951 11.323 22.922 1.00 69.56 93 GLY A N 1
ATOM 684 C CA . GLY A 1 93 ? -6.328 10.462 24.049 1.00 69.56 93 GLY A CA 1
ATOM 685 C C . GLY A 1 93 ? -6.639 8.993 23.728 1.00 69.56 93 GLY A C 1
ATOM 686 O O . GLY A 1 93 ? -7.067 8.277 24.633 1.00 69.56 93 GLY A O 1
ATOM 687 N N . ALA A 1 94 ? -6.415 8.511 22.499 1.00 73.94 94 ALA A N 1
ATOM 688 C CA . ALA A 1 94 ? -6.548 7.084 22.188 1.00 73.94 94 ALA A CA 1
ATOM 689 C C . ALA A 1 94 ? -5.360 6.252 22.708 1.00 73.94 94 ALA A C 1
ATOM 691 O O . ALA A 1 94 ? -4.201 6.667 22.629 1.00 73.94 94 ALA A O 1
ATOM 692 N N . GLU A 1 95 ? -5.635 5.040 23.198 1.00 80.75 95 GLU A N 1
ATOM 693 C CA . GLU A 1 95 ? -4.589 4.052 23.469 1.00 80.75 95 GLU A CA 1
ATOM 694 C C . GLU A 1 95 ? -4.073 3.485 22.138 1.00 80.75 95 GLU A C 1
ATOM 696 O O . GLU A 1 95 ? -4.814 2.862 21.380 1.00 80.75 95 GLU A O 1
ATOM 701 N N . VAL A 1 96 ? -2.793 3.720 21.828 1.00 83.88 96 VAL A N 1
ATOM 702 C CA . VAL A 1 96 ? -2.195 3.319 20.546 1.00 83.88 96 VAL A CA 1
ATOM 703 C C . VAL A 1 96 ? -1.333 2.073 20.719 1.00 83.88 96 VAL A C 1
ATOM 705 O O . VAL A 1 96 ? -0.228 2.129 21.260 1.00 83.88 96 VAL A O 1
ATOM 708 N N . ALA A 1 97 ? -1.794 0.954 20.160 1.00 84.44 97 ALA A N 1
ATOM 709 C CA . ALA A 1 97 ? -0.975 -0.236 19.965 1.00 84.44 97 ALA A CA 1
ATOM 710 C C . ALA A 1 97 ? -0.303 -0.200 18.583 1.00 84.44 97 ALA A C 1
ATOM 712 O O . ALA A 1 97 ? -0.971 -0.185 17.549 1.00 84.44 97 ALA A O 1
ATOM 713 N N . ARG A 1 98 ? 1.037 -0.218 18.546 1.00 86.81 98 ARG A N 1
ATOM 714 C CA . ARG A 1 98 ? 1.815 -0.271 17.298 1.00 86.81 98 ARG A CA 1
ATOM 715 C C . ARG A 1 98 ? 2.594 -1.577 17.202 1.00 86.81 98 ARG A C 1
ATOM 717 O O . ARG A 1 98 ? 3.378 -1.905 18.087 1.00 86.81 98 ARG A O 1
ATOM 724 N N . ALA A 1 99 ? 2.425 -2.272 16.082 1.00 85.62 99 ALA A N 1
ATOM 725 C CA . ALA A 1 99 ? 3.255 -3.405 15.695 1.00 85.62 99 ALA A CA 1
ATOM 726 C C . ALA A 1 99 ? 4.071 -3.038 14.450 1.00 85.62 99 ALA A C 1
ATOM 728 O O . ALA A 1 99 ? 3.525 -2.515 13.479 1.00 85.62 99 ALA A O 1
ATOM 729 N N . GLU A 1 100 ? 5.372 -3.322 14.473 1.00 88.75 100 GLU A N 1
ATOM 730 C CA . GLU A 1 100 ? 6.256 -3.143 13.321 1.00 88.75 100 GLU A CA 1
ATOM 731 C C . GLU A 1 100 ? 6.682 -4.508 12.777 1.00 88.75 100 GLU A C 1
ATOM 733 O O . GLU A 1 100 ? 7.170 -5.367 13.513 1.00 88.75 100 GLU A O 1
ATOM 738 N N . LEU A 1 101 ? 6.499 -4.703 11.470 1.00 83.56 101 LEU A N 1
ATOM 739 C CA . LEU A 1 101 ? 6.956 -5.892 10.761 1.00 83.56 101 LEU A CA 1
ATOM 740 C C . LEU A 1 101 ? 8.202 -5.546 9.950 1.00 83.56 101 LEU A C 1
ATOM 742 O O . LEU A 1 101 ? 8.157 -4.715 9.044 1.00 83.56 101 LEU A O 1
ATOM 746 N N . VAL A 1 102 ? 9.305 -6.230 10.246 1.00 86.12 102 VAL A N 1
ATOM 747 C CA . VAL A 1 102 ? 10.575 -6.087 9.526 1.00 86.12 102 VAL A CA 1
ATOM 748 C C . VAL A 1 102 ? 10.854 -7.313 8.662 1.00 86.12 102 VAL A C 1
ATOM 750 O O . VAL A 1 102 ? 10.360 -8.414 8.917 1.00 86.12 102 VAL A O 1
ATOM 753 N N . LEU A 1 103 ? 11.661 -7.138 7.614 1.00 86.38 103 LEU A N 1
ATOM 754 C CA . LEU A 1 103 ? 12.056 -8.253 6.758 1.00 86.38 103 LEU A CA 1
ATOM 755 C C . LEU A 1 103 ? 12.890 -9.265 7.552 1.00 86.38 103 LEU A C 1
ATOM 757 O O . LEU A 1 103 ? 13.918 -8.918 8.124 1.00 86.38 103 LEU A O 1
ATOM 761 N N . ALA A 1 104 ? 12.492 -10.537 7.508 1.00 87.75 104 ALA A N 1
ATOM 762 C CA . ALA A 1 104 ? 13.239 -11.629 8.138 1.00 87.75 104 ALA A CA 1
ATOM 763 C C . ALA A 1 104 ? 14.584 -11.939 7.445 1.00 87.75 104 ALA A C 1
ATOM 765 O O . ALA A 1 104 ? 15.402 -12.685 7.977 1.00 87.75 104 ALA A O 1
ATOM 766 N N . ARG A 1 105 ? 14.799 -11.412 6.233 1.00 87.81 105 ARG A N 1
ATOM 767 C CA . ARG A 1 105 ? 15.992 -11.619 5.399 1.00 87.81 105 ARG A CA 1
ATOM 768 C C . ARG A 1 105 ? 16.468 -10.290 4.808 1.00 87.81 105 ARG A C 1
ATOM 770 O O . ARG A 1 105 ? 15.695 -9.329 4.804 1.00 87.81 105 ARG A O 1
ATOM 777 N N . PRO A 1 106 ? 17.699 -10.213 4.265 1.00 85.12 106 PRO A N 1
ATOM 778 C CA . PRO A 1 106 ? 18.164 -9.021 3.565 1.00 85.12 106 PRO A CA 1
ATOM 779 C C . PRO A 1 106 ? 17.175 -8.548 2.492 1.00 85.12 106 PRO A C 1
ATOM 781 O O . PRO A 1 106 ? 16.639 -9.349 1.732 1.00 85.12 106 PRO A O 1
ATOM 784 N N . SER A 1 107 ? 16.995 -7.232 2.357 1.00 79.81 107 SER A N 1
ATOM 785 C CA . SER A 1 107 ? 16.043 -6.616 1.410 1.00 79.81 107 SER A CA 1
ATOM 786 C C . SER A 1 107 ? 16.340 -6.868 -0.076 1.00 79.81 107 SER A C 1
ATOM 788 O O . SER A 1 107 ? 15.561 -6.490 -0.951 1.00 79.81 107 SER A O 1
ATOM 790 N N . SER A 1 108 ? 17.480 -7.486 -0.386 1.00 78.19 108 SER A N 1
ATOM 791 C CA . SER A 1 108 ? 17.840 -7.954 -1.726 1.00 78.19 108 SER A CA 1
ATOM 792 C C . SER A 1 108 ? 17.375 -9.373 -2.042 1.00 78.19 108 SER A C 1
ATOM 794 O O . SER A 1 108 ? 17.435 -9.764 -3.212 1.00 78.19 108 SER A O 1
ATOM 796 N N . GLU A 1 109 ? 16.944 -10.136 -1.039 1.00 82.94 109 GLU A N 1
ATOM 797 C CA . GLU A 1 109 ? 16.326 -11.443 -1.230 1.00 82.94 109 GLU A CA 1
ATOM 798 C C . GLU A 1 109 ? 14.839 -11.299 -1.583 1.00 82.94 109 GLU A C 1
ATOM 800 O O . GLU A 1 109 ? 14.177 -10.365 -1.126 1.00 82.94 109 GLU A O 1
ATOM 805 N N . PRO A 1 110 ? 14.294 -12.195 -2.427 1.00 82.19 110 PRO A N 1
ATOM 806 C CA . PRO A 1 110 ? 12.878 -12.166 -2.755 1.00 82.19 110 PRO A CA 1
ATOM 807 C C . PRO A 1 110 ? 12.026 -12.472 -1.518 1.00 82.19 110 PRO A C 1
ATOM 809 O O . PRO A 1 110 ? 12.365 -13.339 -0.710 1.00 82.19 110 PRO A O 1
ATOM 812 N N . LEU A 1 111 ? 10.876 -11.803 -1.414 1.00 84.19 111 LEU A N 1
ATOM 813 C CA . LEU A 1 111 ? 9.827 -12.218 -0.487 1.00 84.19 111 LEU A CA 1
AT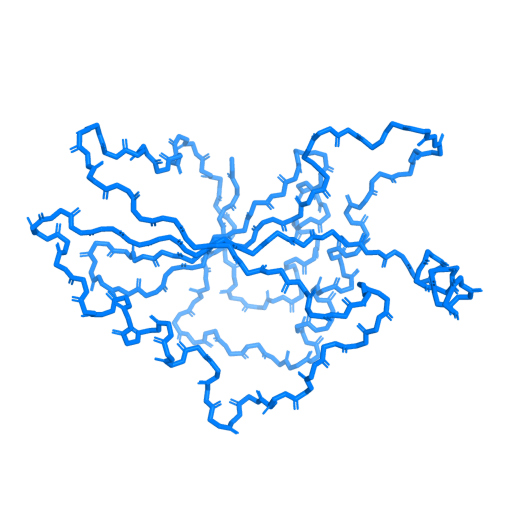OM 814 C C . LEU A 1 111 ? 9.317 -13.610 -0.868 1.00 84.19 111 LEU A C 1
ATOM 816 O O . LEU A 1 111 ? 9.359 -14.011 -2.036 1.00 84.19 111 LEU A O 1
ATOM 820 N N . ARG A 1 112 ? 8.800 -14.341 0.123 1.00 84.69 112 ARG A N 1
ATOM 821 C CA . ARG A 1 112 ? 8.107 -15.607 -0.120 1.00 84.69 112 ARG A CA 1
ATOM 822 C C . ARG A 1 112 ? 6.946 -15.366 -1.092 1.00 84.69 112 ARG A C 1
ATOM 824 O O . ARG A 1 112 ? 6.114 -14.497 -0.850 1.00 84.69 112 ARG A O 1
ATOM 831 N N . ALA A 1 113 ? 6.866 -16.163 -2.155 1.00 83.44 113 ALA A N 1
ATOM 832 C CA . ALA A 1 113 ? 5.704 -16.185 -3.035 1.00 83.44 113 ALA A CA 1
ATOM 833 C C . ALA A 1 113 ? 4.574 -16.966 -2.346 1.00 83.44 113 ALA A C 1
ATOM 835 O O . ALA A 1 113 ? 4.637 -18.189 -2.254 1.00 83.44 113 ALA A O 1
ATOM 836 N N . VAL A 1 114 ? 3.592 -16.250 -1.795 1.00 80.75 114 VAL A N 1
ATOM 837 C CA . VAL A 1 114 ? 2.446 -16.845 -1.078 1.00 80.75 114 VAL A CA 1
ATOM 838 C C . VAL A 1 114 ? 1.271 -17.142 -2.024 1.00 80.75 114 VAL A C 1
ATOM 840 O O . VAL A 1 114 ? 0.473 -18.020 -1.726 1.00 80.75 114 VAL A O 1
ATOM 843 N N . GLY A 1 115 ? 1.224 -16.498 -3.197 1.00 81.00 115 GLY A N 1
ATOM 844 C CA . GLY A 1 115 ? 0.089 -16.577 -4.126 1.00 81.00 115 GLY A CA 1
ATOM 845 C C . GLY A 1 115 ? -0.979 -15.520 -3.826 1.00 81.00 115 GLY A C 1
ATOM 846 O O . GLY A 1 115 ? -0.841 -14.759 -2.869 1.00 81.00 115 GLY A O 1
ATOM 847 N N . LEU A 1 116 ? -1.997 -15.440 -4.688 1.00 80.31 116 LEU A N 1
ATOM 848 C CA . LEU A 1 116 ? -3.166 -14.558 -4.521 1.00 80.31 116 LEU A CA 1
ATOM 849 C C . LEU A 1 116 ? -4.456 -15.335 -4.213 1.00 80.31 116 LEU A C 1
ATOM 851 O O . LEU A 1 116 ? -5.496 -14.723 -4.011 1.00 80.31 116 LEU A O 1
ATOM 855 N N . ASP A 1 117 ? -4.380 -16.667 -4.211 1.00 80.62 117 ASP A N 1
ATOM 856 C CA . ASP A 1 117 ? -5.485 -17.569 -3.905 1.00 80.62 117 ASP A CA 1
ATOM 857 C C . ASP A 1 117 ? -5.049 -18.510 -2.763 1.00 80.62 117 ASP A C 1
ATOM 859 O O . ASP A 1 117 ? -4.097 -19.279 -2.952 1.00 80.62 117 ASP A O 1
ATOM 863 N N . PRO A 1 118 ? -5.660 -18.424 -1.565 1.00 81.88 118 PRO A N 1
ATOM 864 C CA . PRO A 1 118 ? -6.732 -17.494 -1.192 1.00 81.88 118 PRO A CA 1
ATOM 865 C C . PRO A 1 118 ? -6.249 -16.037 -1.135 1.00 81.88 118 PRO A C 1
ATOM 867 O O . PRO A 1 118 ? -5.048 -15.780 -1.016 1.00 81.88 118 PRO A O 1
ATOM 870 N N . ASP A 1 119 ? -7.188 -15.087 -1.180 1.00 81.56 119 ASP A N 1
ATOM 871 C CA . ASP A 1 119 ? -6.875 -13.655 -1.136 1.00 81.56 119 ASP A CA 1
ATOM 872 C C . ASP A 1 119 ? -6.015 -13.306 0.102 1.00 81.56 119 ASP A C 1
ATOM 874 O O . ASP A 1 119 ? -6.470 -13.464 1.244 1.00 81.56 119 ASP A O 1
ATOM 878 N N . PRO A 1 120 ? -4.777 -12.802 -0.087 1.00 80.56 120 PRO A N 1
ATOM 879 C CA . PRO A 1 120 ? -3.866 -12.494 1.011 1.00 80.56 120 PRO A CA 1
ATOM 880 C C . PRO A 1 120 ? -4.368 -11.347 1.894 1.00 80.56 120 PRO A C 1
ATOM 882 O O . PRO A 1 120 ? -3.886 -11.185 3.017 1.00 80.56 120 PRO A O 1
ATOM 885 N N . LEU A 1 121 ? -5.324 -10.548 1.414 1.00 80.50 121 LEU A N 1
ATOM 886 C CA . LEU A 1 121 ? -5.872 -9.416 2.149 1.00 80.50 121 LEU A CA 1
ATOM 887 C C . LEU A 1 121 ? -7.050 -9.786 3.046 1.00 80.50 121 LEU A C 1
ATOM 889 O O . LEU A 1 121 ? -7.403 -9.006 3.929 1.00 80.50 121 LEU A O 1
ATOM 893 N N . SER A 1 122 ? -7.585 -11.001 2.925 1.00 81.75 122 SER A N 1
ATOM 894 C CA . SER A 1 122 ? -8.712 -11.472 3.734 1.00 81.75 122 SER A CA 1
ATOM 895 C C . SER A 1 122 ? -8.452 -11.394 5.244 1.00 81.75 122 SER A C 1
ATOM 897 O O . SER A 1 122 ? -9.367 -11.108 6.015 1.00 81.75 122 SER A O 1
ATOM 899 N N . GLY A 1 123 ? -7.210 -11.610 5.692 1.00 83.06 123 GLY A N 1
ATOM 900 C CA . GLY A 1 123 ? -6.838 -11.446 7.102 1.00 83.06 123 GLY A CA 1
ATOM 901 C C . GLY A 1 123 ? -6.970 -9.998 7.583 1.00 83.06 123 GLY A C 1
ATOM 902 O O . GLY A 1 123 ? -7.548 -9.751 8.639 1.00 83.06 123 GLY A O 1
ATOM 903 N N . PHE A 1 124 ? -6.501 -9.043 6.774 1.00 80.88 124 PHE A N 1
ATOM 904 C CA . PHE A 1 124 ? -6.627 -7.613 7.059 1.00 80.88 124 PHE A CA 1
ATOM 905 C C . PHE A 1 124 ? -8.084 -7.160 6.997 1.00 80.88 124 PHE A C 1
ATOM 907 O O . PHE A 1 124 ? -8.537 -6.475 7.905 1.00 80.88 124 PHE A O 1
ATOM 914 N N . ALA A 1 125 ? -8.834 -7.597 5.982 1.00 80.31 125 ALA A N 1
ATOM 915 C CA . ALA A 1 125 ? -10.252 -7.283 5.846 1.00 80.31 125 ALA A CA 1
ATOM 916 C C . ALA A 1 125 ? -11.058 -7.757 7.066 1.00 80.31 125 ALA A C 1
ATOM 918 O O . ALA A 1 125 ? -11.865 -7.002 7.595 1.00 80.31 125 ALA A O 1
ATOM 919 N N . ARG A 1 126 ? -10.797 -8.974 7.569 1.00 82.81 126 ARG A N 1
ATOM 920 C CA . ARG A 1 126 ? -11.438 -9.481 8.796 1.00 82.81 126 ARG A CA 1
ATOM 921 C C . ARG A 1 126 ? -11.068 -8.675 10.035 1.00 82.81 126 ARG A C 1
ATOM 923 O O . ARG A 1 126 ? -11.950 -8.404 10.838 1.00 82.81 126 ARG A O 1
ATOM 930 N N . ALA A 1 127 ? -9.793 -8.318 10.193 1.00 82.69 127 ALA A N 1
ATOM 931 C CA . ALA A 1 127 ? -9.344 -7.511 11.325 1.00 82.69 127 ALA A CA 1
ATOM 932 C C . ALA A 1 127 ? -9.977 -6.112 11.304 1.00 82.69 127 ALA A C 1
ATOM 934 O O . ALA A 1 127 ? -10.449 -5.642 12.330 1.00 82.69 127 ALA A O 1
ATOM 935 N N . ILE A 1 128 ? -10.045 -5.483 10.129 1.00 81.38 128 ILE A N 1
ATOM 936 C CA . ILE A 1 128 ? -10.656 -4.163 9.940 1.00 81.38 128 ILE A CA 1
ATOM 937 C C . ILE A 1 128 ? -12.172 -4.217 10.169 1.00 81.38 128 ILE A C 1
ATOM 939 O O . ILE A 1 128 ? -12.719 -3.346 10.833 1.00 81.38 128 ILE A O 1
ATOM 943 N N . ASN A 1 129 ? -12.846 -5.268 9.699 1.00 82.25 129 ASN A N 1
ATOM 944 C CA . ASN A 1 129 ? -14.280 -5.464 9.918 1.00 82.25 129 ASN A CA 1
ATOM 945 C C . ASN A 1 129 ? -14.645 -5.796 11.380 1.00 82.25 129 ASN A C 1
ATOM 947 O O . ASN A 1 129 ? -15.821 -5.811 11.724 1.00 82.25 129 ASN A O 1
ATOM 951 N N . ALA A 1 130 ? -13.664 -6.123 12.226 1.00 84.25 130 ALA A N 1
ATOM 952 C CA . ALA A 1 130 ? -13.881 -6.385 13.647 1.00 84.25 130 ALA A CA 1
ATOM 953 C C . ALA A 1 130 ? -13.793 -5.121 14.520 1.00 84.25 130 ALA A C 1
ATOM 955 O O . ALA A 1 130 ? -14.056 -5.212 15.716 1.00 84.25 130 ALA A O 1
ATOM 956 N N . LEU A 1 131 ? -13.404 -3.978 13.946 1.00 84.25 131 LEU A N 1
ATOM 957 C CA . LEU A 1 131 ? -13.345 -2.698 14.651 1.00 84.25 131 LEU A CA 1
ATOM 958 C C . LEU A 1 131 ? -14.759 -2.179 14.934 1.00 84.25 131 LEU A C 1
ATOM 960 O O . LEU A 1 131 ? -15.670 -2.410 14.136 1.00 84.25 131 LEU A O 1
ATOM 964 N N . ASP A 1 132 ? -14.919 -1.426 16.021 1.00 85.50 132 ASP A N 1
ATOM 965 C CA . ASP A 1 132 ? -16.096 -0.598 16.293 1.00 85.50 132 ASP A CA 1
ATOM 966 C C . ASP A 1 132 ? -15.788 0.897 16.057 1.00 85.50 132 ASP A C 1
ATOM 968 O O . ASP A 1 132 ? -15.378 1.607 16.982 1.00 85.50 132 ASP A O 1
ATOM 972 N N . PRO A 1 133 ? -16.007 1.427 14.835 1.00 80.25 133 PRO A N 1
ATOM 973 C CA . PRO A 1 133 ? -15.787 2.844 14.557 1.00 80.25 133 PRO A CA 1
ATOM 974 C C . PRO A 1 133 ? -16.667 3.771 15.403 1.00 80.25 133 PRO A C 1
ATOM 976 O O . PRO A 1 133 ? -16.270 4.903 15.674 1.00 80.25 133 PRO A O 1
ATOM 979 N N . ALA A 1 134 ? -17.857 3.319 15.824 1.00 81.38 134 ALA A N 1
ATOM 980 C CA . ALA A 1 134 ? -18.750 4.108 16.673 1.00 81.38 134 ALA A CA 1
ATOM 981 C C . ALA A 1 134 ? -18.229 4.184 18.118 1.00 81.38 134 ALA A C 1
ATOM 983 O O . ALA A 1 134 ? -18.411 5.204 18.784 1.00 81.38 134 ALA A O 1
ATOM 984 N N . GLY A 1 135 ? -17.543 3.132 18.565 1.00 80.50 135 GLY A N 1
ATOM 985 C CA . GLY A 1 135 ? -16.764 3.075 19.802 1.00 80.50 135 GLY A CA 1
ATOM 986 C C . GLY A 1 135 ? -15.412 3.796 19.735 1.00 80.50 135 GLY A C 1
ATOM 987 O O . GLY A 1 135 ? -14.764 3.954 20.768 1.00 80.50 135 GLY A O 1
ATOM 988 N N . GLY A 1 136 ? -15.008 4.285 18.556 1.00 79.81 136 GLY A N 1
ATOM 989 C CA . GLY A 1 136 ? -13.759 5.019 18.341 1.00 79.81 136 GLY A CA 1
ATOM 990 C C . GLY A 1 136 ? -12.574 4.159 17.894 1.00 79.81 136 GLY A C 1
ATOM 991 O O . GLY A 1 136 ? -11.458 4.676 17.818 1.00 79.81 1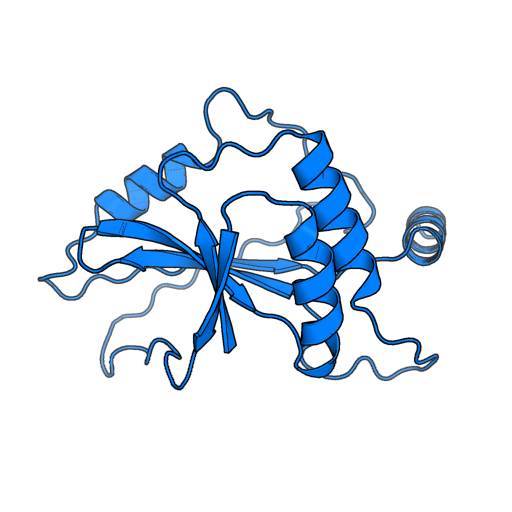36 GLY A O 1
ATOM 992 N N . ASP A 1 137 ? -12.792 2.881 17.570 1.00 84.44 137 ASP A N 1
ATOM 993 C CA . ASP A 1 137 ? -11.730 2.007 17.078 1.00 84.44 137 ASP A CA 1
ATOM 994 C C . ASP A 1 137 ? -11.241 2.460 15.704 1.00 84.44 137 ASP A C 1
ATOM 996 O O . ASP A 1 137 ? -12.016 2.670 14.767 1.00 84.44 137 ASP A O 1
ATOM 1000 N N . LEU A 1 138 ? -9.921 2.536 15.558 1.00 81.56 138 LEU A N 1
ATOM 1001 C CA . LEU A 1 138 ? -9.262 2.827 14.293 1.00 81.56 138 LEU A CA 1
ATOM 1002 C C . LEU A 1 138 ? -8.089 1.869 14.096 1.00 81.56 138 LEU A C 1
ATOM 1004 O O . LEU A 1 138 ? -7.315 1.615 15.018 1.00 81.56 138 LEU A O 1
ATOM 1008 N N . ALA A 1 139 ? -7.906 1.395 12.865 1.00 83.75 139 ALA A N 1
ATOM 1009 C CA . ALA A 1 139 ? -6.704 0.673 12.473 1.00 83.75 139 ALA A CA 1
ATOM 1010 C C . ALA A 1 139 ? -6.135 1.243 11.178 1.00 83.75 139 ALA A C 1
ATOM 1012 O O . ALA A 1 139 ? -6.861 1.515 10.220 1.00 83.75 139 ALA A O 1
ATOM 1013 N N . TYR A 1 140 ? -4.811 1.364 11.154 1.00 83.81 140 TYR A N 1
ATOM 1014 C CA . TYR A 1 140 ? -4.054 1.813 9.996 1.00 83.81 140 TYR A CA 1
ATOM 1015 C C . TYR A 1 140 ? -2.928 0.821 9.729 1.00 83.81 140 TYR A C 1
ATOM 1017 O O . TYR A 1 140 ? -2.092 0.565 10.597 1.00 83.81 140 TYR A O 1
ATOM 1025 N N . VAL A 1 141 ? -2.882 0.275 8.516 1.00 84.69 141 VAL A N 1
ATOM 1026 C CA . VAL A 1 141 ? -1.742 -0.517 8.044 1.00 84.69 141 VAL A CA 1
ATOM 1027 C C . VAL A 1 141 ? -0.926 0.347 7.100 1.00 84.69 141 VAL A C 1
ATOM 1029 O O . VAL A 1 141 ? -1.442 0.837 6.100 1.00 84.69 141 VAL A O 1
ATOM 1032 N N . CYS A 1 142 ? 0.361 0.506 7.392 1.00 86.38 142 CYS A N 1
ATOM 1033 C CA . CYS A 1 142 ? 1.283 1.265 6.556 1.00 86.38 142 CYS A CA 1
ATOM 1034 C C . CYS A 1 142 ? 2.352 0.338 5.982 1.00 86.38 142 CYS A C 1
ATOM 1036 O O . CYS A 1 142 ? 3.058 -0.344 6.723 1.00 86.38 142 CYS A O 1
ATOM 1038 N N . VAL A 1 143 ? 2.498 0.347 4.659 1.00 84.19 143 VAL A N 1
ATOM 1039 C CA . VAL A 1 143 ? 3.574 -0.345 3.946 1.00 84.19 143 VAL A CA 1
ATOM 1040 C C . VAL A 1 143 ? 4.437 0.690 3.240 1.00 84.19 143 VAL A C 1
ATOM 1042 O O . VAL A 1 143 ? 4.023 1.295 2.250 1.00 84.19 143 VAL A O 1
ATOM 1045 N N . ASP A 1 144 ? 5.657 0.877 3.739 1.00 84.31 144 ASP A N 1
ATOM 1046 C CA . ASP A 1 144 ? 6.637 1.781 3.146 1.00 84.31 144 ASP A CA 1
ATOM 1047 C C . ASP A 1 144 ? 7.509 1.052 2.120 1.00 84.31 144 ASP A C 1
ATOM 1049 O O . ASP A 1 144 ? 8.253 0.120 2.428 1.00 84.31 144 ASP A O 1
ATOM 1053 N N . LEU A 1 145 ? 7.430 1.496 0.869 1.00 79.75 145 LEU A N 1
ATOM 1054 C CA . LEU A 1 145 ? 8.139 0.915 -0.261 1.00 79.75 145 LEU A CA 1
ATOM 1055 C C . LEU A 1 145 ? 9.202 1.886 -0.762 1.00 79.75 145 LEU A C 1
ATOM 1057 O O . LEU A 1 145 ? 8.895 2.989 -1.209 1.00 79.75 145 LEU A O 1
ATOM 1061 N N . LEU A 1 146 ? 10.464 1.456 -0.775 1.00 78.94 146 LEU A N 1
ATOM 1062 C CA . LEU A 1 146 ? 11.540 2.190 -1.438 1.00 78.94 146 LEU A CA 1
ATOM 1063 C C . LEU A 1 146 ? 11.769 1.607 -2.840 1.00 78.94 146 LEU A C 1
ATOM 1065 O O . LEU A 1 146 ? 12.387 0.543 -2.960 1.00 78.94 146 LEU A O 1
ATOM 1069 N N . PRO A 1 147 ? 11.354 2.284 -3.928 1.00 73.25 147 PRO A N 1
ATOM 1070 C CA . PRO A 1 147 ? 11.552 1.751 -5.270 1.00 73.25 147 PRO A CA 1
ATOM 1071 C C . PRO A 1 147 ? 13.049 1.606 -5.552 1.00 73.25 147 PRO A C 1
ATOM 1073 O O . PRO A 1 147 ? 13.819 2.517 -5.259 1.00 73.25 147 PRO A O 1
ATOM 1076 N N . VAL A 1 148 ? 13.511 0.486 -6.117 1.00 72.00 148 VAL A N 1
ATOM 1077 C CA . VAL A 1 148 ? 14.926 0.283 -6.485 1.00 72.00 148 VAL A CA 1
ATOM 1078 C C . VAL A 1 148 ? 15.081 0.062 -7.986 1.00 72.00 148 VAL A C 1
ATOM 1080 O O . VAL A 1 148 ? 14.385 -0.754 -8.579 1.00 72.00 148 VAL A O 1
ATOM 1083 N N . SER A 1 149 ? 16.031 0.762 -8.619 1.00 68.19 149 SER A N 1
ATOM 1084 C CA . SER A 1 149 ? 16.335 0.536 -10.037 1.00 68.19 149 SER A CA 1
ATOM 1085 C C . SER A 1 149 ? 16.950 -0.848 -10.254 1.00 68.19 149 SER A C 1
ATOM 1087 O O . SER A 1 149 ? 17.620 -1.390 -9.367 1.00 68.19 149 SER A O 1
ATOM 1089 N N . ALA A 1 150 ? 16.810 -1.394 -11.466 1.00 69.94 150 ALA A N 1
ATOM 1090 C CA . ALA A 1 150 ? 17.418 -2.673 -11.837 1.00 69.94 150 ALA A CA 1
ATOM 1091 C C . ALA A 1 150 ? 18.938 -2.704 -11.566 1.00 69.94 150 ALA A C 1
ATOM 1093 O O . ALA A 1 150 ? 19.460 -3.703 -11.066 1.00 69.94 150 ALA A O 1
ATOM 1094 N N . GLY A 1 151 ? 19.635 -1.587 -11.810 1.00 70.88 151 GLY A N 1
ATOM 1095 C CA . GLY A 1 151 ? 21.059 -1.428 -11.504 1.00 70.88 151 GLY A CA 1
ATOM 1096 C C . GLY A 1 151 ? 21.372 -1.471 -10.003 1.00 70.88 151 GLY A C 1
ATOM 1097 O O . GLY A 1 151 ? 22.275 -2.204 -9.591 1.00 70.88 151 GLY A O 1
ATOM 1098 N N . LYS A 1 152 ? 20.602 -0.755 -9.162 1.00 72.44 152 LYS A N 1
ATOM 1099 C CA . LYS A 1 152 ? 20.770 -0.795 -7.693 1.00 72.44 152 LYS A CA 1
ATOM 1100 C C . LYS A 1 152 ? 20.468 -2.196 -7.158 1.00 72.44 152 LYS A C 1
ATOM 1102 O O . LYS A 1 152 ? 21.257 -2.707 -6.371 1.00 72.44 152 LYS A O 1
ATOM 1107 N N . ARG A 1 153 ? 19.417 -2.857 -7.658 1.00 73.06 153 ARG A N 1
ATOM 1108 C CA . ARG A 1 153 ? 19.085 -4.254 -7.328 1.00 73.06 153 ARG A CA 1
ATOM 1109 C C . ARG A 1 153 ? 20.236 -5.209 -7.657 1.00 73.06 153 ARG A C 1
ATOM 1111 O O . ARG A 1 153 ? 20.621 -6.011 -6.813 1.00 73.06 153 ARG A O 1
ATOM 1118 N N . ARG A 1 154 ? 20.836 -5.094 -8.850 1.00 76.50 154 ARG A N 1
ATOM 1119 C CA . ARG A 1 154 ? 22.005 -5.902 -9.248 1.00 76.50 154 ARG A CA 1
ATOM 1120 C C . ARG A 1 154 ? 23.203 -5.671 -8.325 1.00 76.50 154 ARG A C 1
ATOM 1122 O O . ARG A 1 154 ? 23.887 -6.627 -7.983 1.00 76.50 154 ARG A O 1
ATOM 1129 N N . ARG A 1 155 ? 23.464 -4.424 -7.919 1.00 76.81 155 ARG A N 1
ATOM 1130 C CA . ARG A 1 155 ? 24.548 -4.092 -6.979 1.00 76.81 155 ARG A CA 1
ATOM 1131 C C . ARG A 1 155 ? 24.285 -4.638 -5.576 1.00 76.81 155 ARG A C 1
ATOM 1133 O O . ARG A 1 155 ? 25.215 -5.152 -4.973 1.00 76.81 155 ARG A O 1
ATOM 1140 N N . LEU A 1 156 ? 23.053 -4.533 -5.076 1.00 74.00 156 LEU A N 1
ATOM 1141 C CA . LEU A 1 156 ? 22.668 -5.063 -3.764 1.00 74.00 156 LEU A CA 1
ATOM 1142 C C . LEU A 1 156 ? 22.856 -6.584 -3.709 1.00 74.00 156 LEU A C 1
ATOM 1144 O O . LEU A 1 156 ? 23.501 -7.077 -2.797 1.00 74.00 156 LEU A O 1
ATOM 1148 N N . ARG A 1 157 ? 22.422 -7.304 -4.751 1.00 74.44 157 ARG A N 1
ATOM 1149 C CA . ARG A 1 157 ? 22.608 -8.762 -4.865 1.00 74.44 157 ARG A CA 1
ATOM 1150 C C . ARG A 1 157 ? 24.066 -9.227 -4.946 1.00 74.44 157 ARG A C 1
ATOM 1152 O O . ARG A 1 157 ? 24.314 -10.394 -4.716 1.00 74.44 157 ARG A O 1
ATOM 1159 N N . ARG A 1 158 ? 25.009 -8.355 -5.322 1.00 75.25 158 ARG A N 1
ATOM 1160 C CA . ARG A 1 158 ? 26.450 -8.673 -5.398 1.00 75.25 158 ARG A CA 1
ATOM 1161 C C . ARG A 1 158 ? 27.192 -8.484 -4.071 1.00 75.25 158 ARG A C 1
ATOM 1163 O O . ARG A 1 158 ? 28.392 -8.714 -4.028 1.00 75.25 158 ARG A O 1
ATOM 1170 N N . ARG A 1 159 ? 26.524 -7.926 -3.058 1.00 64.44 159 ARG A N 1
ATOM 1171 C CA . ARG A 1 159 ? 27.088 -7.659 -1.724 1.00 64.44 159 ARG A CA 1
ATOM 1172 C C . ARG A 1 159 ? 26.653 -8.691 -0.680 1.00 64.44 159 ARG A C 1
ATOM 1174 O O . ARG A 1 159 ? 27.092 -8.581 0.459 1.00 64.44 159 ARG A O 1
ATOM 1181 N N . LEU A 1 160 ? 25.772 -9.607 -1.076 1.00 59.06 160 LEU A N 1
ATOM 1182 C CA . LEU A 1 160 ? 25.472 -10.855 -0.384 1.00 59.06 160 LEU A CA 1
ATOM 1183 C C . LEU A 1 160 ? 26.386 -11.942 -0.949 1.00 59.06 160 LEU A C 1
ATOM 1185 O O . LEU A 1 160 ? 26.770 -12.828 -0.165 1.00 59.06 160 LEU A O 1
#

Radius of gyration: 17.53 Å; chains: 1; bounding box: 46×36×41 Å